Protein AF-A0A1C4AZB3-F1 (afdb_monomer)

Structure (mmCIF, N/CA/C/O backbone):
data_AF-A0A1C4AZB3-F1
#
_entry.id   AF-A0A1C4AZB3-F1
#
loop_
_atom_site.group_PDB
_atom_site.id
_atom_site.type_symbol
_atom_site.label_atom_id
_atom_site.label_alt_id
_atom_site.label_comp_id
_atom_site.label_asym_id
_atom_site.label_entity_id
_atom_site.label_seq_id
_atom_site.pdbx_PDB_ins_code
_atom_site.Cartn_x
_atom_site.Cartn_y
_atom_site.Cartn_z
_atom_site.occupancy
_atom_site.B_iso_or_equiv
_atom_site.auth_seq_id
_atom_site.auth_comp_id
_atom_site.auth_asym_id
_atom_site.auth_atom_id
_atom_site.pdbx_PDB_model_num
ATOM 1 N N . MET A 1 1 ? 12.293 14.419 -19.267 1.00 73.69 1 MET A N 1
ATOM 2 C CA . MET A 1 1 ? 11.149 13.616 -19.765 1.00 73.69 1 MET A CA 1
ATOM 3 C C . MET A 1 1 ? 10.632 12.602 -18.737 1.00 73.69 1 MET A C 1
ATOM 5 O O . MET A 1 1 ? 9.428 12.530 -18.548 1.00 73.69 1 MET A O 1
ATOM 9 N N . LEU A 1 2 ? 11.494 11.855 -18.031 1.00 81.25 2 LEU A N 1
ATOM 10 C CA . LEU A 1 2 ? 11.052 10.802 -17.095 1.00 81.25 2 LEU A CA 1
ATOM 11 C C . LEU A 1 2 ? 10.389 11.329 -15.804 1.00 81.25 2 LEU A C 1
ATOM 13 O O . LEU A 1 2 ? 9.394 10.756 -15.377 1.00 81.25 2 LEU A O 1
ATOM 17 N N . MET A 1 3 ? 10.823 12.475 -15.260 1.00 82.56 3 MET A N 1
ATOM 18 C CA . MET A 1 3 ? 10.105 13.146 -14.155 1.00 82.56 3 MET A CA 1
ATOM 19 C C . MET A 1 3 ? 8.668 13.541 -14.530 1.00 82.56 3 MET A C 1
ATOM 21 O O . MET A 1 3 ? 7.753 13.377 -13.734 1.00 82.56 3 MET A O 1
ATOM 25 N N . VAL A 1 4 ? 8.448 14.004 -15.768 1.00 86.81 4 VAL A N 1
ATOM 26 C CA . VAL A 1 4 ? 7.100 14.336 -16.264 1.00 86.81 4 VAL A CA 1
ATOM 27 C C . VAL A 1 4 ? 6.223 13.085 -16.289 1.00 86.81 4 VAL A C 1
ATOM 29 O O . VAL A 1 4 ? 5.073 13.136 -15.870 1.00 86.81 4 VAL A O 1
ATOM 32 N N . ARG A 1 5 ? 6.774 11.940 -16.712 1.00 86.44 5 ARG A N 1
ATOM 33 C CA . ARG A 1 5 ? 6.052 10.658 -16.708 1.00 86.44 5 ARG A CA 1
ATOM 34 C C . ARG A 1 5 ? 5.748 10.169 -15.298 1.00 86.44 5 ARG A C 1
ATOM 36 O O . ARG A 1 5 ? 4.644 9.696 -15.068 1.00 86.44 5 ARG A O 1
ATOM 43 N N . HIS A 1 6 ? 6.676 10.335 -14.358 1.00 83.31 6 HIS A N 1
ATOM 44 C CA . HIS A 1 6 ? 6.427 10.030 -12.950 1.00 83.31 6 HIS A CA 1
ATOM 45 C C . HIS A 1 6 ? 5.262 10.866 -12.393 1.00 83.31 6 HIS A C 1
ATOM 47 O O . HIS A 1 6 ? 4.330 10.313 -11.817 1.00 83.31 6 HIS A O 1
ATOM 53 N N . ASN A 1 7 ? 5.260 12.178 -12.645 1.00 86.69 7 ASN A N 1
ATOM 54 C CA . ASN A 1 7 ? 4.191 13.068 -12.185 1.00 86.69 7 ASN A CA 1
ATOM 55 C C . ASN A 1 7 ? 2.843 12.757 -12.854 1.00 86.69 7 ASN A C 1
ATOM 57 O O . ASN A 1 7 ? 1.818 12.748 -12.178 1.00 86.69 7 ASN A O 1
ATOM 61 N N . LEU A 1 8 ? 2.835 12.458 -14.159 1.00 87.62 8 LEU A N 1
ATOM 62 C CA . LEU A 1 8 ? 1.627 12.025 -14.871 1.00 87.62 8 LEU A CA 1
ATOM 63 C C . LEU A 1 8 ? 1.087 10.708 -14.315 1.00 87.62 8 LEU A C 1
ATOM 65 O O . LEU A 1 8 ? -0.114 10.586 -14.100 1.00 87.62 8 LEU A O 1
ATOM 69 N N . ALA A 1 9 ? 1.961 9.737 -14.048 1.00 88.69 9 ALA A N 1
ATOM 70 C CA . ALA A 1 9 ? 1.548 8.489 -13.427 1.00 88.69 9 ALA A CA 1
ATOM 71 C C . ALA A 1 9 ? 0.906 8.727 -12.057 1.00 88.69 9 ALA A C 1
ATOM 73 O O . ALA A 1 9 ? -0.125 8.132 -11.758 1.00 88.69 9 ALA A O 1
ATOM 74 N N . TRP A 1 10 ? 1.476 9.628 -11.254 1.00 85.88 10 TRP A N 1
ATOM 75 C CA . TRP A 1 10 ? 0.925 9.973 -9.948 1.00 85.88 10 TRP A CA 1
ATOM 76 C C . TRP A 1 10 ? -0.440 10.669 -10.048 1.00 85.88 10 TRP A C 1
ATOM 78 O O . TRP A 1 10 ? -1.358 10.316 -9.311 1.00 85.88 10 TRP A O 1
ATOM 88 N N . LEU A 1 11 ? -0.606 11.584 -11.010 1.00 91.88 11 LEU A N 1
ATOM 89 C CA . LEU A 1 11 ? -1.889 12.228 -11.310 1.00 91.88 11 LEU A CA 1
ATOM 90 C C . LEU A 1 11 ? -2.960 11.210 -11.727 1.00 91.88 11 LEU A C 1
ATOM 92 O O . LEU A 1 11 ? -4.079 11.251 -11.229 1.00 91.88 11 LEU A O 1
ATOM 96 N N . TYR A 1 12 ? -2.637 10.280 -12.626 1.00 93.12 12 TYR A N 1
ATOM 97 C CA . TYR A 1 12 ? -3.602 9.260 -13.041 1.00 93.12 12 TYR A CA 1
ATOM 98 C C . TYR A 1 12 ? -3.927 8.282 -11.905 1.00 93.12 12 TYR A C 1
ATOM 100 O O . TYR A 1 12 ? -5.085 7.905 -11.732 1.00 93.12 12 TYR A O 1
ATOM 108 N N . ALA A 1 13 ? -2.938 7.921 -11.083 1.00 89.12 13 ALA A N 1
ATOM 109 C CA . ALA A 1 13 ? -3.129 7.055 -9.922 1.00 89.12 13 ALA A CA 1
ATOM 110 C C . ALA A 1 13 ? -4.063 7.674 -8.867 1.00 89.12 13 ALA A C 1
ATOM 112 O O . ALA A 1 13 ? -4.834 6.944 -8.241 1.00 89.12 13 ALA A O 1
ATOM 113 N N . SER A 1 14 ? -4.020 9.000 -8.673 1.00 88.38 14 SER A N 1
ATOM 114 C CA . SER A 1 14 ? -4.919 9.704 -7.746 1.00 88.38 14 SER A CA 1
ATOM 115 C C . SER A 1 14 ? -6.357 9.814 -8.263 1.00 88.38 14 SER A C 1
ATOM 117 O O . SER A 1 14 ? -7.280 9.959 -7.469 1.00 88.38 14 SER A O 1
ATOM 119 N N . GLN A 1 15 ? -6.560 9.678 -9.575 1.00 92.25 15 GLN A N 1
ATOM 120 C CA . GLN A 1 15 ? -7.873 9.652 -10.229 1.00 92.25 15 GLN A CA 1
ATOM 121 C C . GLN A 1 15 ? -8.416 8.227 -10.436 1.00 92.25 15 GLN A C 1
ATOM 123 O O . GLN A 1 15 ? -9.408 8.047 -11.138 1.00 92.25 15 GLN A O 1
ATOM 128 N N . ASN A 1 16 ? -7.767 7.207 -9.860 1.00 90.75 16 ASN A N 1
ATOM 129 C CA . ASN A 1 16 ? -8.084 5.787 -10.068 1.00 90.75 16 ASN A CA 1
ATOM 130 C C . ASN A 1 16 ? -8.004 5.325 -11.538 1.00 90.75 16 ASN A C 1
ATOM 132 O O . ASN A 1 16 ? -8.613 4.331 -11.926 1.00 90.75 16 ASN A O 1
ATOM 136 N N . LEU A 1 17 ? -7.205 6.007 -12.363 1.00 94.69 17 LEU A N 1
ATOM 137 C CA . LEU A 1 17 ? -6.952 5.653 -13.761 1.00 94.69 17 LEU A CA 1
ATOM 138 C C . LEU A 1 17 ? -5.716 4.746 -13.869 1.00 94.69 17 LEU A C 1
ATOM 140 O O . LEU A 1 17 ? -4.708 5.102 -14.488 1.00 94.69 17 LEU A O 1
ATOM 144 N N . SER A 1 18 ? -5.783 3.565 -13.246 1.00 95.75 18 SER A N 1
ATOM 145 C CA . SER A 1 18 ? -4.623 2.682 -13.046 1.00 95.75 18 SER A CA 1
ATOM 146 C C . SER A 1 18 ? -3.928 2.255 -14.341 1.00 95.75 18 SER A C 1
ATOM 148 O O . SER A 1 18 ? -2.701 2.212 -14.383 1.00 95.75 18 SER A O 1
ATOM 150 N N . GLU A 1 19 ? -4.656 2.002 -15.432 1.00 96.25 19 GLU A N 1
ATOM 151 C CA . GLU A 1 19 ? -4.019 1.630 -16.707 1.00 96.25 19 GLU A CA 1
ATOM 152 C C . GLU A 1 19 ? -3.173 2.765 -17.305 1.00 96.25 19 GLU A C 1
ATOM 154 O O . GLU A 1 19 ? -2.063 2.527 -17.792 1.00 96.25 19 GLU A O 1
ATOM 159 N N . LEU A 1 20 ? -3.651 4.013 -17.221 1.00 95.50 20 LEU A N 1
ATOM 160 C CA . LEU A 1 20 ? -2.893 5.188 -17.663 1.00 95.50 20 LEU A CA 1
ATOM 161 C C . LEU A 1 20 ? -1.684 5.432 -16.757 1.00 95.50 20 LEU A C 1
ATOM 163 O O . LEU A 1 20 ? -0.589 5.711 -17.253 1.00 95.50 20 LEU A O 1
ATOM 167 N N . ALA A 1 21 ? -1.851 5.262 -15.443 1.00 96.38 21 ALA A N 1
ATOM 168 C CA . ALA A 1 21 ? -0.750 5.348 -14.494 1.00 96.38 21 ALA A CA 1
ATOM 169 C C . ALA A 1 21 ? 0.354 4.323 -1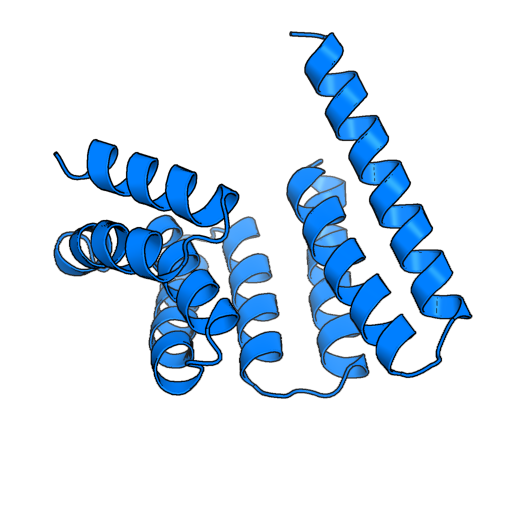4.814 1.00 96.38 21 ALA A C 1
ATOM 171 O O . ALA A 1 21 ? 1.520 4.704 -14.941 1.00 96.38 21 ALA A O 1
ATOM 172 N N . ILE A 1 22 ? -0.015 3.055 -15.047 1.00 97.38 22 ILE A N 1
ATOM 173 C CA . ILE A 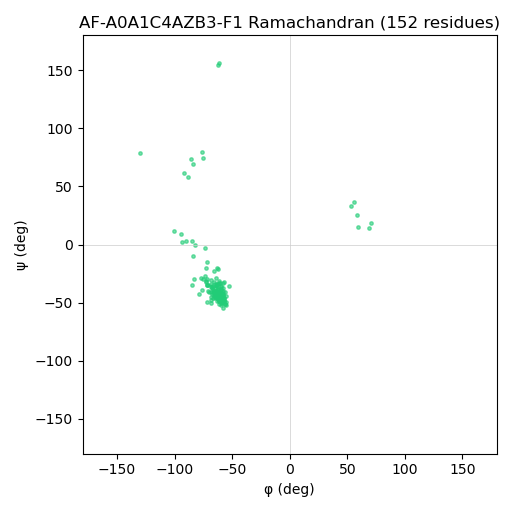1 22 ? 0.905 1.968 -15.426 1.00 97.38 22 ILE A CA 1
ATOM 174 C C . ILE A 1 22 ? 1.640 2.294 -16.729 1.00 97.38 22 ILE A C 1
ATOM 176 O O . ILE A 1 22 ? 2.862 2.135 -16.820 1.00 97.38 22 ILE A O 1
ATOM 180 N N . ARG A 1 23 ? 0.923 2.797 -17.742 1.00 95.56 23 ARG A N 1
ATOM 181 C CA . ARG A 1 23 ? 1.524 3.173 -19.028 1.00 95.56 23 ARG A CA 1
ATOM 182 C C . ARG A 1 23 ? 2.672 4.165 -18.847 1.00 95.56 23 ARG A C 1
ATOM 184 O O . ARG A 1 23 ? 3.723 3.985 -19.453 1.00 95.56 23 ARG A O 1
ATOM 191 N N . HIS A 1 24 ? 2.496 5.180 -18.005 1.00 94.31 24 HIS A N 1
ATOM 192 C CA . HIS A 1 24 ? 3.531 6.185 -17.772 1.00 94.31 24 HIS A CA 1
ATOM 193 C C . HIS A 1 24 ? 4.631 5.713 -16.817 1.00 94.31 24 HIS A C 1
ATOM 195 O O . HIS A 1 24 ? 5.808 5.960 -17.088 1.00 94.31 24 HIS A O 1
ATOM 201 N N . ILE A 1 25 ? 4.280 5.037 -15.720 1.00 96.25 25 ILE A N 1
ATOM 202 C CA . ILE A 1 25 ? 5.263 4.638 -14.706 1.00 96.25 25 ILE A CA 1
ATOM 203 C C . ILE A 1 25 ? 6.157 3.492 -15.182 1.00 96.25 25 ILE A C 1
ATOM 205 O O . ILE A 1 25 ? 7.342 3.494 -14.861 1.00 96.25 25 ILE A O 1
ATOM 209 N N . SER A 1 26 ? 5.640 2.581 -16.014 1.00 94.81 26 SER A N 1
ATOM 210 C CA . SER A 1 26 ? 6.428 1.464 -16.552 1.00 94.81 26 SER A CA 1
ATOM 211 C C . SER A 1 26 ? 7.576 1.941 -17.444 1.00 94.81 26 SER A C 1
ATOM 213 O O . SER A 1 26 ? 8.623 1.306 -17.521 1.00 94.81 26 SER A O 1
ATOM 215 N N . GLU A 1 27 ? 7.439 3.094 -18.106 1.00 94.69 27 GLU A N 1
ATOM 216 C CA . GLU A 1 27 ? 8.563 3.708 -18.813 1.00 94.69 27 GLU A CA 1
ATOM 217 C C . GLU A 1 27 ? 9.636 4.225 -17.847 1.00 94.6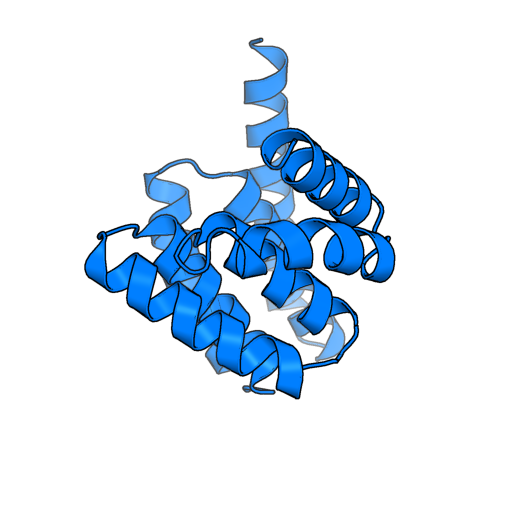9 27 GLU A C 1
ATOM 219 O O . GLU A 1 27 ? 10.824 4.163 -18.159 1.00 94.69 27 GLU A O 1
ATOM 224 N N . VAL A 1 28 ? 9.246 4.716 -16.668 1.00 94.00 28 VAL A N 1
ATOM 225 C CA . VAL A 1 28 ? 10.195 5.151 -15.635 1.00 94.00 28 VAL A CA 1
ATOM 226 C C . VAL A 1 28 ? 10.948 3.951 -15.075 1.00 94.00 28 VAL A C 1
ATOM 228 O O . VAL A 1 28 ? 12.172 3.998 -15.016 1.00 94.00 28 VAL A O 1
ATOM 231 N N . THR A 1 29 ? 10.256 2.868 -14.725 1.00 95.00 29 THR A N 1
ATOM 232 C CA . THR A 1 29 ? 10.878 1.670 -14.139 1.00 95.00 29 THR A CA 1
ATOM 233 C C . THR A 1 29 ? 11.696 0.871 -15.154 1.00 95.00 29 THR A C 1
ATOM 235 O O . THR A 1 29 ? 12.717 0.299 -14.786 1.00 95.00 29 THR A O 1
ATOM 238 N N . LYS A 1 30 ? 11.345 0.898 -16.447 1.00 94.88 30 LYS A N 1
ATOM 239 C CA . LYS A 1 30 ? 12.196 0.343 -17.517 1.00 94.88 30 LYS A CA 1
ATOM 240 C C . LYS A 1 30 ? 13.517 1.099 -17.671 1.00 94.88 30 LYS A C 1
ATOM 242 O O . LYS A 1 30 ? 14.550 0.470 -17.862 1.00 94.88 30 LYS A O 1
ATOM 247 N N . ASN A 1 31 ? 13.489 2.432 -17.599 1.00 95.00 31 ASN A N 1
ATOM 248 C CA . ASN A 1 31 ? 14.690 3.262 -17.769 1.00 95.00 31 ASN A CA 1
ATOM 249 C C . ASN A 1 31 ? 15.515 3.402 -16.479 1.00 95.00 31 ASN A C 1
ATOM 251 O O . ASN A 1 31 ? 16.733 3.537 -16.544 1.00 95.00 31 ASN A O 1
ATOM 255 N N . TYR A 1 32 ? 14.868 3.346 -15.312 1.00 93.31 32 TYR A N 1
ATOM 256 C CA . TYR A 1 32 ? 15.502 3.393 -13.994 1.00 93.31 32 TYR A CA 1
ATOM 257 C C . TYR A 1 32 ? 14.985 2.251 -13.112 1.00 93.31 32 TYR A C 1
ATOM 259 O O . TYR A 1 32 ? 14.146 2.471 -12.232 1.00 93.31 32 TYR A O 1
ATOM 267 N N . PRO A 1 33 ? 15.502 1.027 -13.312 1.00 93.56 33 PRO A N 1
ATOM 268 C CA . PRO A 1 33 ? 14.992 -0.161 -12.635 1.00 93.56 33 PRO A CA 1
ATOM 269 C C . PRO A 1 33 ? 15.147 -0.132 -11.114 1.00 93.56 33 PRO A C 1
ATOM 271 O O . PRO A 1 33 ? 14.433 -0.865 -10.440 1.00 93.56 33 PRO A O 1
ATOM 274 N N . GLU A 1 34 ? 16.041 0.701 -10.581 1.00 93.94 34 GLU A N 1
ATOM 275 C CA . GLU A 1 34 ? 16.303 0.834 -9.142 1.00 93.94 34 GLU A CA 1
ATOM 276 C C . GLU A 1 34 ? 15.479 1.954 -8.477 1.00 93.94 34 GLU A C 1
ATOM 278 O O . GLU A 1 34 ? 15.608 2.223 -7.283 1.00 93.94 34 GLU A O 1
ATOM 283 N N . HIS A 1 35 ? 14.603 2.631 -9.230 1.00 95.12 35 HIS A N 1
ATOM 284 C CA . HIS A 1 35 ? 13.789 3.731 -8.718 1.00 95.12 35 HIS A CA 1
ATOM 285 C C . HIS A 1 35 ? 12.621 3.207 -7.863 1.00 95.12 35 HIS A C 1
ATOM 287 O O . HIS A 1 35 ? 11.470 3.167 -8.304 1.00 95.12 35 HIS A O 1
ATOM 293 N N . PHE A 1 36 ? 12.890 2.857 -6.603 1.00 96.06 36 PHE A N 1
ATOM 294 C CA . PHE A 1 36 ? 11.933 2.200 -5.699 1.00 96.06 36 PHE A CA 1
ATOM 295 C C . PHE A 1 36 ? 10.581 2.916 -5.555 1.00 96.06 36 PHE A C 1
ATOM 297 O O . PHE A 1 36 ? 9.546 2.257 -5.517 1.00 96.06 36 PHE A O 1
ATOM 304 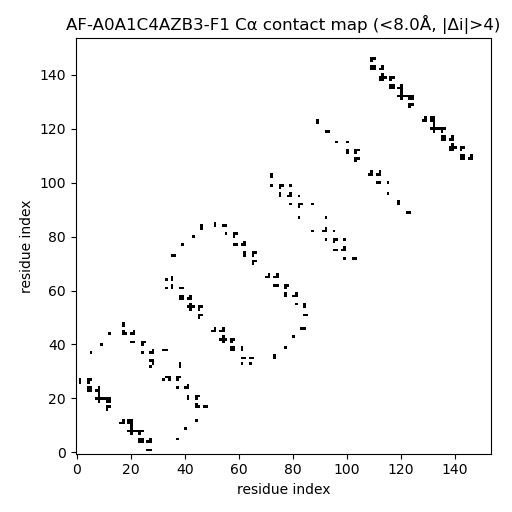N N . LYS A 1 37 ? 10.540 4.256 -5.569 1.00 95.06 37 LYS A N 1
ATOM 305 C CA . LYS A 1 37 ? 9.261 4.997 -5.531 1.00 95.06 37 LYS A CA 1
ATOM 306 C C . LYS A 1 37 ? 8.397 4.752 -6.774 1.00 95.06 37 LYS A C 1
ATOM 308 O O . LYS A 1 37 ? 7.177 4.701 -6.674 1.00 95.06 37 LYS A O 1
ATOM 313 N N . ALA A 1 38 ? 9.020 4.590 -7.943 1.00 95.69 38 ALA A N 1
ATOM 314 C CA . ALA A 1 38 ? 8.319 4.305 -9.190 1.00 95.69 38 ALA A CA 1
ATOM 315 C C . ALA A 1 38 ? 7.870 2.841 -9.234 1.00 95.69 38 ALA A C 1
ATOM 317 O O . ALA A 1 38 ? 6.734 2.575 -9.612 1.00 95.69 38 ALA A O 1
ATOM 318 N N . LEU A 1 39 ? 8.715 1.920 -8.749 1.00 98.12 39 LEU A N 1
ATOM 319 C CA . LEU A 1 39 ? 8.340 0.516 -8.553 1.00 98.12 39 LEU A CA 1
ATOM 320 C C . LEU A 1 39 ? 7.135 0.383 -7.612 1.00 98.12 39 LEU A C 1
ATOM 322 O O . LEU A 1 39 ? 6.222 -0.384 -7.896 1.00 98.12 39 LEU A O 1
ATOM 326 N N . PHE A 1 40 ? 7.097 1.155 -6.521 1.00 97.50 40 PHE A N 1
ATOM 327 C CA . PHE A 1 40 ? 5.975 1.134 -5.584 1.00 97.50 40 PHE A CA 1
ATOM 328 C C . PHE A 1 40 ? 4.666 1.562 -6.254 1.00 97.50 40 PHE A C 1
ATOM 330 O O . PHE A 1 40 ? 3.657 0.873 -6.126 1.00 97.50 40 PHE A O 1
ATOM 337 N N . VAL A 1 41 ? 4.692 2.670 -7.005 1.00 96.38 41 VAL A N 1
ATOM 338 C CA . VAL A 1 41 ? 3.526 3.137 -7.770 1.00 96.38 41 VAL A CA 1
ATOM 339 C C . VAL A 1 41 ? 3.091 2.074 -8.778 1.00 96.38 41 VAL A C 1
ATOM 341 O O . VAL A 1 41 ? 1.924 1.708 -8.796 1.00 96.38 41 VAL A O 1
ATOM 344 N N . GLU A 1 42 ? 4.013 1.521 -9.566 1.00 97.81 42 GLU A N 1
ATOM 345 C CA . GLU A 1 42 ? 3.688 0.492 -10.559 1.00 97.81 42 GLU A CA 1
ATOM 346 C C . GLU A 1 42 ? 3.041 -0.751 -9.929 1.00 97.81 42 GLU A C 1
ATOM 348 O O . GLU A 1 42 ? 1.973 -1.187 -10.363 1.00 97.81 42 GLU A O 1
ATOM 353 N N . ALA A 1 43 ? 3.642 -1.288 -8.865 1.00 98.00 43 ALA A N 1
ATOM 354 C CA . ALA A 1 43 ? 3.114 -2.443 -8.150 1.00 98.00 43 ALA A CA 1
ATOM 355 C C . ALA A 1 43 ? 1.725 -2.176 -7.551 1.00 98.00 43 ALA A C 1
ATOM 357 O O . ALA A 1 43 ? 0.840 -3.028 -7.642 1.00 98.00 43 ALA A O 1
ATOM 358 N N . ARG A 1 44 ? 1.5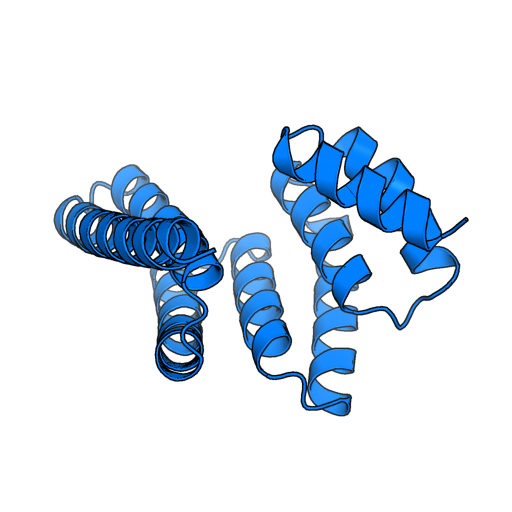17 -0.990 -6.962 1.00 96.81 44 ARG A N 1
ATOM 359 C CA . ARG A 1 44 ? 0.237 -0.586 -6.363 1.00 96.81 44 ARG A CA 1
ATOM 360 C C . ARG A 1 44 ? -0.868 -0.483 -7.409 1.00 96.81 44 ARG A C 1
ATOM 362 O O . ARG A 1 44 ? -1.990 -0.909 -7.153 1.00 96.81 44 ARG A O 1
ATOM 369 N N . GLU A 1 45 ? -0.568 0.046 -8.590 1.00 97.81 45 GLU A N 1
ATOM 370 C CA . GLU A 1 45 ? -1.561 0.138 -9.661 1.00 97.81 45 GLU A CA 1
ATOM 371 C C . GLU A 1 45 ? -1.885 -1.240 -10.265 1.00 97.81 45 GLU A C 1
ATOM 373 O O . GLU A 1 45 ? -3.049 -1.515 -10.557 1.00 97.81 45 GLU A O 1
ATOM 378 N N . TYR A 1 46 ? -0.916 -2.161 -10.367 1.00 98.00 46 TYR A N 1
ATOM 379 C CA . TYR A 1 46 ? -1.218 -3.556 -10.719 1.00 98.00 46 TYR A CA 1
ATOM 380 C C . TYR A 1 46 ? -2.082 -4.259 -9.663 1.00 98.00 46 TYR A C 1
ATOM 382 O O . TYR A 1 46 ? -3.003 -4.991 -10.031 1.00 98.00 46 TYR A O 1
ATOM 390 N N . TYR A 1 47 ? -1.825 -4.016 -8.373 1.00 96.19 47 TYR A N 1
ATOM 391 C CA . TYR A 1 47 ? -2.652 -4.514 -7.268 1.00 96.19 47 TYR A CA 1
ATOM 392 C C . TYR A 1 47 ? -4.108 -4.047 -7.387 1.00 96.19 47 TYR A C 1
ATOM 394 O O . TYR A 1 47 ? -5.015 -4.876 -7.331 1.00 96.19 47 TYR A O 1
ATOM 402 N N . LYS A 1 48 ? -4.338 -2.748 -7.627 1.00 94.94 48 LYS A N 1
ATOM 403 C CA . LYS A 1 48 ? -5.687 -2.181 -7.820 1.00 94.94 48 LYS A CA 1
ATOM 404 C C . LYS A 1 48 ? -6.455 -2.842 -8.969 1.00 94.94 48 LYS A C 1
ATOM 406 O O . LYS A 1 48 ? -7.669 -2.977 -8.891 1.00 94.94 48 LYS A O 1
ATOM 411 N N . LEU A 1 49 ? -5.753 -3.282 -10.016 1.00 96.56 49 LEU A N 1
ATOM 412 C CA . LEU A 1 49 ? -6.335 -4.007 -11.152 1.00 96.56 49 LEU A CA 1
ATOM 413 C C . LEU A 1 49 ? -6.478 -5.524 -10.918 1.00 96.56 49 LEU A C 1
ATOM 415 O O . LEU A 1 49 ? -6.837 -6.247 -11.846 1.00 96.56 49 LEU A O 1
ATOM 419 N N . GLY A 1 50 ? -6.139 -6.037 -9.731 1.00 95.44 50 GLY A N 1
ATOM 420 C CA . GLY A 1 50 ? -6.150 -7.473 -9.429 1.00 95.44 50 GLY A CA 1
ATOM 421 C C . GLY A 1 50 ? -5.073 -8.283 -10.166 1.00 95.44 50 GLY A C 1
ATOM 422 O O . GLY A 1 50 ? -5.129 -9.512 -10.201 1.00 95.44 50 GLY A O 1
ATOM 423 N N . ARG A 1 51 ? -4.072 -7.622 -10.766 1.00 96.94 51 ARG A N 1
ATOM 424 C CA . ARG A 1 51 ? -2.990 -8.250 -11.549 1.00 96.94 51 ARG A CA 1
ATOM 425 C C . ARG A 1 51 ? -1.812 -8.637 -10.644 1.00 96.94 51 ARG A C 1
ATOM 427 O O . ARG A 1 51 ? -0.682 -8.185 -10.834 1.00 96.94 51 ARG A O 1
ATOM 434 N N . TYR A 1 52 ? -2.074 -9.466 -9.632 1.00 95.94 52 TYR A N 1
ATOM 435 C CA . TYR A 1 52 ? -1.109 -9.796 -8.566 1.00 95.94 52 TYR A CA 1
ATOM 436 C C . TYR A 1 52 ? 0.173 -10.471 -9.073 1.00 95.94 52 TYR A C 1
ATOM 438 O O . TYR A 1 52 ? 1.257 -10.240 -8.543 1.00 95.94 52 TYR A O 1
ATOM 446 N N . ASN A 1 53 ? 0.068 -11.269 -10.137 1.00 95.75 53 ASN A N 1
ATOM 447 C CA . ASN A 1 53 ? 1.204 -11.908 -10.804 1.00 95.75 53 ASN A CA 1
ATOM 448 C C . ASN A 1 53 ? 2.207 -10.896 -11.385 1.00 95.75 53 ASN A C 1
ATOM 450 O O . ASN A 1 53 ? 3.399 -11.187 -11.426 1.00 95.75 53 ASN A O 1
ATOM 454 N N . LEU A 1 54 ? 1.738 -9.718 -11.810 1.00 96.94 54 LEU A N 1
ATOM 455 C CA . LEU A 1 54 ? 2.592 -8.623 -12.275 1.00 96.94 54 LEU A CA 1
ATOM 456 C C . LEU A 1 54 ? 3.100 -7.767 -11.110 1.00 96.94 54 LEU A C 1
ATOM 458 O O . LEU A 1 54 ? 4.240 -7.311 -11.138 1.00 96.94 54 LEU A O 1
ATOM 462 N N . ALA A 1 55 ? 2.283 -7.579 -10.070 1.00 97.69 55 ALA A N 1
ATOM 463 C CA . ALA A 1 55 ? 2.651 -6.779 -8.906 1.00 97.69 55 ALA A CA 1
ATOM 464 C C . ALA A 1 55 ? 3.756 -7.438 -8.059 1.00 97.69 55 ALA A C 1
ATOM 466 O O . ALA A 1 55 ? 4.718 -6.771 -7.684 1.00 97.69 55 ALA A O 1
ATOM 467 N N . ASN A 1 56 ? 3.657 -8.741 -7.777 1.00 96.69 56 ASN A N 1
ATOM 468 C CA . ASN A 1 56 ? 4.541 -9.431 -6.828 1.00 96.69 56 ASN A CA 1
ATOM 469 C C . ASN A 1 56 ? 6.039 -9.335 -7.159 1.00 96.69 56 ASN A C 1
ATOM 471 O O . ASN A 1 56 ? 6.801 -8.948 -6.273 1.00 96.69 56 ASN A O 1
ATOM 475 N N . PRO A 1 57 ? 6.496 -9.590 -8.401 1.00 97.50 57 PRO A N 1
ATOM 476 C CA . PRO A 1 57 ? 7.912 -9.434 -8.738 1.00 97.50 57 PRO A CA 1
ATOM 477 C C . PRO A 1 57 ? 8.428 -8.004 -8.519 1.00 97.50 57 PRO A C 1
ATOM 479 O O . PRO A 1 57 ? 9.566 -7.810 -8.093 1.00 97.50 57 PRO A O 1
ATOM 482 N N . ILE A 1 58 ? 7.586 -6.997 -8.779 1.00 98.19 58 ILE A N 1
ATOM 483 C CA . ILE A 1 58 ? 7.922 -5.578 -8.599 1.00 98.19 58 ILE A CA 1
ATOM 484 C C . ILE A 1 58 ? 8.007 -5.236 -7.105 1.00 98.19 58 ILE A C 1
ATOM 486 O O . ILE A 1 58 ? 8.922 -4.520 -6.696 1.00 98.19 58 ILE A O 1
ATOM 490 N N . VAL A 1 59 ? 7.096 -5.779 -6.289 1.00 98.19 59 VAL A N 1
ATOM 491 C CA . VAL A 1 59 ? 7.107 -5.628 -4.826 1.00 98.19 59 VAL A CA 1
ATOM 492 C C . VAL A 1 59 ? 8.377 -6.211 -4.216 1.00 98.19 59 VAL A C 1
ATOM 494 O O . VAL A 1 59 ? 9.055 -5.506 -3.474 1.00 98.19 59 VAL A O 1
ATOM 497 N N . GLU A 1 60 ? 8.732 -7.455 -4.551 1.00 97.75 60 GLU A N 1
ATOM 498 C CA . GLU A 1 60 ? 9.953 -8.091 -4.031 1.00 97.75 60 GLU A CA 1
ATOM 499 C C . GLU A 1 60 ? 11.200 -7.297 -4.427 1.00 97.75 60 GLU A C 1
ATOM 501 O O . GLU A 1 60 ? 12.074 -7.032 -3.598 1.00 97.75 60 GLU A O 1
ATOM 506 N N . LYS A 1 61 ? 11.264 -6.849 -5.688 1.00 98.12 61 LYS A N 1
ATOM 507 C CA . LYS A 1 61 ? 12.369 -6.019 -6.166 1.00 98.12 61 LYS A CA 1
ATOM 508 C C . LYS A 1 61 ? 12.473 -4.711 -5.377 1.00 98.12 61 LYS A C 1
ATOM 510 O O . LYS A 1 61 ? 13.548 -4.375 -4.883 1.00 98.12 61 LYS A O 1
ATOM 515 N N . GLY A 1 62 ? 11.366 -3.979 -5.263 1.00 98.25 62 GLY A N 1
ATOM 516 C CA . GLY A 1 62 ? 11.315 -2.703 -4.556 1.00 98.25 62 GLY A CA 1
ATOM 517 C C . GLY A 1 62 ? 11.679 -2.836 -3.079 1.00 98.25 62 GLY A C 1
ATOM 518 O O . GLY A 1 62 ? 12.459 -2.033 -2.570 1.00 98.25 62 GLY A O 1
ATOM 519 N N . LEU A 1 63 ? 11.199 -3.893 -2.418 1.00 98.25 63 LEU A N 1
ATOM 520 C CA . LEU A 1 63 ? 11.534 -4.191 -1.029 1.00 98.25 63 LEU A CA 1
ATOM 521 C C . LEU A 1 63 ? 13.038 -4.422 -0.846 1.00 98.25 63 LEU A C 1
ATOM 523 O O . LEU A 1 63 ? 13.636 -3.803 0.032 1.00 98.25 63 LEU A O 1
ATOM 527 N N . ASN A 1 64 ? 13.660 -5.246 -1.694 1.00 98.31 64 ASN A N 1
ATOM 528 C CA . ASN A 1 64 ? 15.100 -5.515 -1.623 1.00 98.31 64 ASN A CA 1
ATOM 529 C C . ASN A 1 64 ? 15.934 -4.237 -1.788 1.00 98.31 64 ASN A C 1
ATOM 531 O O . ASN A 1 64 ? 16.882 -4.012 -1.035 1.00 98.31 64 ASN A O 1
ATOM 535 N N . ILE A 1 65 ? 15.551 -3.361 -2.721 1.00 98.31 65 ILE A N 1
ATOM 536 C CA . ILE A 1 65 ? 16.204 -2.058 -2.905 1.00 98.31 65 ILE A CA 1
ATOM 537 C C . ILE A 1 65 ? 16.072 -1.207 -1.638 1.00 98.31 65 ILE A C 1
ATOM 539 O O . ILE A 1 65 ? 17.065 -0.676 -1.146 1.00 98.31 65 ILE A O 1
ATOM 543 N N . CYS A 1 66 ? 14.868 -1.095 -1.073 1.00 98.12 66 CYS A N 1
ATOM 544 C CA . CYS A 1 66 ? 14.641 -0.295 0.131 1.00 98.12 66 CYS A CA 1
ATOM 545 C C . CYS A 1 66 ? 15.361 -0.852 1.364 1.00 98.12 66 CYS A C 1
ATOM 547 O O . CYS A 1 66 ? 15.783 -0.069 2.215 1.00 98.12 66 CYS A O 1
ATOM 549 N N . VAL A 1 67 ? 15.522 -2.174 1.474 1.00 97.81 67 VAL A N 1
ATOM 550 C CA . VAL A 1 67 ? 16.344 -2.806 2.518 1.00 97.81 67 VAL A CA 1
ATOM 551 C C . VAL A 1 67 ? 17.804 -2.394 2.358 1.00 97.81 67 VAL A C 1
ATOM 553 O O . VAL A 1 67 ? 18.396 -1.902 3.317 1.00 97.81 67 VAL A O 1
ATOM 556 N N . ASN A 1 68 ? 18.350 -2.495 1.145 1.00 97.44 68 ASN A N 1
ATOM 557 C CA . ASN A 1 68 ? 19.740 -2.134 0.862 1.00 97.44 68 ASN A CA 1
ATOM 558 C C . ASN A 1 68 ? 20.029 -0.640 1.076 1.00 97.44 68 ASN A C 1
ATOM 560 O O . ASN A 1 68 ? 21.111 -0.284 1.533 1.00 97.44 68 ASN A O 1
ATOM 564 N N . LEU A 1 69 ? 19.067 0.234 0.766 1.00 97.00 69 LEU A N 1
ATOM 565 C CA . LEU A 1 69 ? 19.193 1.685 0.950 1.00 97.00 69 LEU A CA 1
ATOM 566 C C . LEU A 1 69 ? 18.849 2.160 2.372 1.00 97.00 69 LEU A C 1
ATOM 568 O O . LEU A 1 69 ? 19.071 3.323 2.693 1.00 97.00 69 LEU A O 1
ATOM 572 N N . GLY A 1 70 ? 18.285 1.299 3.225 1.00 96.38 70 GLY A N 1
ATOM 573 C CA . GLY A 1 70 ? 17.804 1.699 4.553 1.00 96.38 70 GLY A CA 1
ATOM 574 C C . GLY A 1 70 ? 16.538 2.574 4.539 1.00 96.38 70 GLY A C 1
ATOM 575 O O . GLY A 1 70 ? 16.226 3.216 5.542 1.00 96.38 70 GLY A O 1
ATOM 576 N N . GLU A 1 71 ? 15.783 2.585 3.435 1.00 97.12 71 GLU A N 1
ATOM 577 C CA . GLU A 1 71 ? 14.564 3.384 3.224 1.00 97.12 71 GLU A CA 1
ATOM 578 C C . GLU A 1 71 ? 13.359 2.795 3.980 1.00 97.12 71 GLU A C 1
ATOM 580 O O . GLU A 1 71 ? 12.469 2.165 3.401 1.00 97.12 71 GLU A O 1
ATOM 585 N N . LYS A 1 72 ? 13.338 2.975 5.307 1.00 97.38 72 LYS A N 1
ATOM 586 C CA . LYS A 1 72 ? 12.373 2.337 6.223 1.00 97.38 72 LYS A CA 1
ATOM 587 C C . LYS A 1 72 ? 10.906 2.599 5.880 1.00 97.38 72 LYS A C 1
ATOM 589 O O . LYS A 1 72 ? 10.104 1.671 5.951 1.00 97.38 72 LYS A O 1
ATOM 594 N N . GLU A 1 73 ? 10.553 3.822 5.480 1.00 96.94 73 GLU A N 1
ATOM 595 C CA . GLU A 1 73 ? 9.176 4.144 5.087 1.00 96.94 73 GLU A CA 1
ATOM 596 C C . GLU A 1 73 ? 8.700 3.205 3.973 1.00 96.94 73 GLU A C 1
ATOM 598 O O . GLU A 1 73 ? 7.665 2.549 4.098 1.00 96.94 73 GLU A O 1
ATOM 603 N N . PHE A 1 74 ? 9.483 3.087 2.899 1.00 97.56 74 PHE A N 1
ATOM 604 C CA . PHE A 1 74 ? 9.114 2.249 1.765 1.00 97.56 74 PHE A CA 1
ATOM 605 C C . PHE A 1 74 ? 9.257 0.757 2.059 1.00 97.56 74 PHE A C 1
ATOM 607 O O . PHE A 1 74 ? 8.486 -0.018 1.501 1.00 97.56 74 PHE A O 1
ATOM 614 N N . GLN A 1 75 ? 10.138 0.340 2.975 1.00 98.38 75 GLN A N 1
ATOM 615 C CA . GLN A 1 75 ? 10.140 -1.045 3.461 1.00 98.38 75 GLN A CA 1
ATOM 616 C C . GLN A 1 75 ? 8.773 -1.423 4.052 1.00 98.38 75 GLN A C 1
ATOM 618 O O . GLN A 1 75 ? 8.212 -2.445 3.662 1.00 98.38 75 GLN A O 1
ATOM 623 N N . HIS A 1 76 ? 8.195 -0.588 4.928 1.00 98.44 76 HIS A N 1
ATOM 624 C CA . HIS A 1 76 ? 6.852 -0.834 5.467 1.00 98.44 76 HIS A CA 1
ATOM 625 C C . HIS A 1 76 ? 5.784 -0.813 4.370 1.00 98.44 76 HIS A C 1
ATOM 627 O O . HIS A 1 76 ? 4.971 -1.733 4.294 1.00 98.44 76 HIS A O 1
ATOM 633 N N . ARG A 1 77 ? 5.817 0.179 3.469 1.00 98.38 77 ARG A N 1
ATOM 634 C CA . ARG A 1 77 ? 4.853 0.264 2.360 1.00 98.38 77 ARG A CA 1
ATOM 635 C C . ARG A 1 77 ? 4.883 -0.984 1.461 1.00 98.38 77 ARG A C 1
ATOM 637 O O . ARG A 1 77 ? 3.826 -1.503 1.104 1.00 98.38 77 ARG A O 1
ATOM 644 N N . PHE A 1 78 ? 6.070 -1.489 1.113 1.00 98.44 78 PHE A N 1
ATOM 645 C CA . PHE A 1 78 ? 6.220 -2.699 0.299 1.00 98.44 78 PHE A CA 1
ATOM 646 C C . PHE A 1 78 ? 5.813 -3.972 1.044 1.00 98.44 78 PHE A C 1
ATOM 648 O O . PHE A 1 78 ? 5.143 -4.808 0.445 1.00 98.44 78 PHE A O 1
ATOM 655 N N . LYS A 1 79 ? 6.156 -4.117 2.333 1.00 98.12 79 LYS A N 1
ATOM 656 C CA . LYS A 1 79 ? 5.689 -5.246 3.160 1.00 98.12 79 LYS A CA 1
ATOM 657 C C . LYS A 1 79 ? 4.160 -5.314 3.196 1.00 98.12 79 LYS A C 1
ATOM 659 O O . LYS A 1 79 ? 3.593 -6.374 2.969 1.00 98.12 79 LYS A O 1
ATOM 664 N N . ILE A 1 80 ? 3.491 -4.178 3.405 1.00 98.19 80 ILE A N 1
ATOM 665 C CA . ILE A 1 80 ? 2.023 -4.116 3.392 1.00 98.19 80 ILE A CA 1
ATOM 666 C C . ILE A 1 80 ? 1.483 -4.533 2.016 1.00 98.19 80 ILE A C 1
ATOM 668 O O . ILE A 1 80 ? 0.604 -5.386 1.927 1.00 98.19 80 ILE A O 1
ATOM 672 N N . LEU A 1 81 ? 2.030 -3.976 0.930 1.00 97.75 81 LEU A N 1
ATOM 673 C CA . LEU A 1 81 ? 1.587 -4.301 -0.429 1.00 97.75 81 LEU A CA 1
ATOM 674 C C . LEU A 1 81 ? 1.805 -5.783 -0.786 1.00 97.75 81 LEU A C 1
ATOM 676 O O . LEU A 1 81 ? 0.987 -6.368 -1.493 1.00 97.75 81 LEU A O 1
ATOM 680 N N . LYS A 1 82 ? 2.872 -6.400 -0.268 1.00 97.62 82 LYS A N 1
ATOM 681 C CA . LYS A 1 82 ? 3.149 -7.834 -0.412 1.00 97.62 82 LYS A CA 1
ATOM 682 C C . LYS A 1 82 ? 2.023 -8.685 0.172 1.00 97.62 82 LYS A C 1
ATOM 684 O O . LYS A 1 82 ? 1.489 -9.538 -0.533 1.00 97.62 82 LYS A O 1
ATOM 689 N N . GLU A 1 83 ? 1.612 -8.412 1.409 1.00 96.88 83 GLU A N 1
ATOM 690 C CA . GLU A 1 83 ? 0.528 -9.160 2.060 1.00 96.88 83 GLU A CA 1
ATOM 691 C C . GLU A 1 83 ? -0.832 -8.920 1.395 1.00 96.88 83 GLU A C 1
ATOM 693 O O . GLU A 1 83 ? -1.630 -9.847 1.240 1.00 96.88 83 GLU A O 1
ATOM 698 N N . LEU A 1 84 ? -1.080 -7.693 0.924 1.00 95.12 84 LEU A N 1
ATOM 699 C CA . LEU A 1 84 ? -2.290 -7.371 0.165 1.00 95.12 84 LEU A CA 1
ATOM 700 C C . LEU A 1 84 ? -2.375 -8.159 -1.153 1.00 95.12 84 LEU A C 1
ATOM 702 O O . LEU A 1 84 ? -3.455 -8.629 -1.514 1.00 95.12 84 LEU A O 1
ATOM 706 N N . ASN A 1 85 ? -1.253 -8.354 -1.851 1.00 93.50 85 ASN A N 1
ATOM 707 C CA . ASN A 1 85 ? -1.205 -9.169 -3.067 1.00 93.50 85 ASN A CA 1
ATOM 708 C C . ASN A 1 85 ? -1.265 -10.680 -2.791 1.00 93.50 85 ASN A C 1
ATOM 710 O O . ASN A 1 85 ? -1.727 -11.444 -3.641 1.00 93.50 85 ASN A O 1
ATOM 714 N N . GLY A 1 86 ? -0.759 -11.122 -1.635 1.00 87.00 86 GLY A N 1
ATOM 715 C CA . GLY A 1 86 ? -0.604 -12.533 -1.268 1.00 87.00 86 GLY A CA 1
ATOM 716 C C . GLY A 1 86 ? -1.902 -13.262 -0.914 1.00 87.00 86 GLY A C 1
ATOM 717 O O . GLY A 1 86 ? -1.862 -14.463 -0.658 1.00 87.00 86 GLY A O 1
ATOM 718 N N . LYS A 1 87 ? -3.051 -12.567 -0.909 1.00 79.69 87 LYS A N 1
ATOM 719 C CA . LYS A 1 87 ? -4.328 -13.068 -0.362 1.00 79.69 87 LYS A CA 1
ATOM 720 C C . LYS A 1 87 ? -4.188 -13.559 1.087 1.00 79.69 87 LYS A C 1
ATOM 722 O O . LYS A 1 87 ? -4.861 -14.508 1.492 1.00 79.69 87 LYS A O 1
ATOM 727 N N . SER A 1 88 ? -3.312 -12.914 1.856 1.00 90.62 88 SER A N 1
ATOM 728 C CA . SER A 1 88 ? -3.108 -13.203 3.272 1.00 90.62 88 SER A CA 1
ATOM 729 C C . SER A 1 88 ? -4.396 -12.964 4.065 1.00 90.62 88 SER A C 1
ATOM 731 O O . SER A 1 88 ? -5.278 -12.203 3.651 1.00 90.62 88 SER A O 1
ATOM 733 N N . SER A 1 89 ? -4.523 -13.626 5.216 1.00 93.62 89 SER A N 1
ATOM 734 C CA . SER A 1 89 ? -5.668 -13.412 6.101 1.00 93.62 89 SER A CA 1
ATOM 735 C C . SER A 1 89 ? -5.701 -11.965 6.605 1.00 93.62 89 SER A C 1
ATOM 737 O O . SER A 1 89 ? -4.668 -11.299 6.705 1.00 93.62 89 SER A O 1
ATOM 739 N N . VAL A 1 90 ? -6.891 -11.478 6.968 1.00 93.62 90 VAL A N 1
ATOM 740 C CA . VAL A 1 90 ? -7.051 -10.112 7.495 1.00 93.62 90 VAL A CA 1
ATOM 741 C C . VAL A 1 90 ? -6.193 -9.886 8.743 1.00 93.62 90 VAL A C 1
ATOM 743 O O . VAL A 1 90 ? -5.653 -8.799 8.901 1.00 93.62 90 VAL A O 1
ATOM 746 N N . SER A 1 91 ? -5.987 -10.916 9.574 1.00 94.75 91 SER A N 1
ATOM 747 C CA . SER A 1 91 ? -5.097 -10.842 10.743 1.00 94.75 91 SER A CA 1
ATOM 748 C C . SER A 1 91 ? -3.646 -10.552 10.356 1.00 94.75 91 SER A C 1
ATOM 750 O O . SER A 1 91 ? -3.034 -9.669 10.938 1.00 94.75 91 SER A O 1
ATOM 752 N N . ILE A 1 92 ? -3.104 -11.243 9.346 1.00 97.06 92 ILE A N 1
ATOM 753 C CA . ILE A 1 92 ? -1.721 -11.015 8.888 1.00 97.06 92 ILE A CA 1
ATOM 754 C C . ILE A 1 92 ? -1.579 -9.598 8.319 1.00 97.06 92 ILE A C 1
ATOM 756 O O . ILE A 1 92 ? -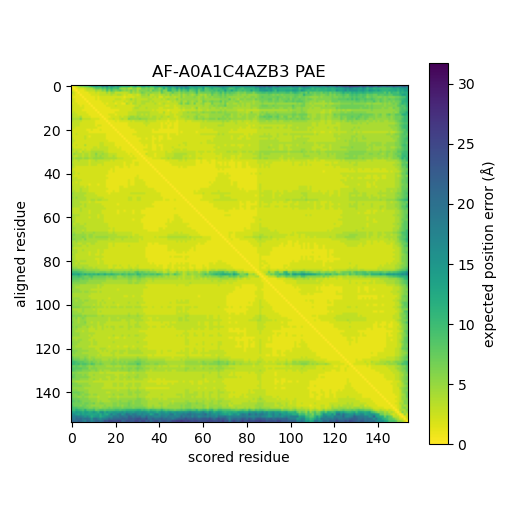0.599 -8.903 8.582 1.00 97.06 92 ILE A O 1
ATOM 760 N N . ILE A 1 93 ? -2.578 -9.152 7.554 1.00 97.12 93 ILE A N 1
ATOM 761 C CA . ILE A 1 93 ? -2.609 -7.797 6.994 1.00 97.12 93 ILE A CA 1
ATOM 762 C C . ILE A 1 93 ? -2.672 -6.748 8.116 1.00 97.12 93 ILE A C 1
ATOM 764 O O . ILE A 1 93 ? -1.969 -5.741 8.044 1.00 97.12 93 ILE A O 1
ATOM 768 N N . GLU A 1 94 ? -3.484 -6.984 9.151 1.00 98.12 94 GLU A N 1
ATOM 769 C CA . GLU A 1 94 ? -3.573 -6.136 10.344 1.00 98.12 94 GLU A CA 1
ATOM 770 C C . GLU A 1 94 ? -2.221 -6.023 11.049 1.00 98.12 94 GLU A C 1
ATOM 772 O O . GLU A 1 94 ? -1.760 -4.905 11.270 1.00 98.12 94 GLU A O 1
ATOM 777 N N . ASP A 1 95 ? -1.550 -7.142 11.317 1.00 98.25 95 ASP A N 1
ATOM 778 C CA . ASP A 1 95 ? -0.259 -7.158 12.010 1.00 98.25 95 ASP A CA 1
ATOM 779 C C . ASP A 1 95 ? 0.811 -6.353 11.253 1.00 98.25 95 ASP A C 1
ATOM 781 O O . ASP A 1 95 ? 1.485 -5.492 11.829 1.00 98.25 95 ASP A O 1
ATOM 785 N N . VAL A 1 96 ? 0.928 -6.568 9.938 1.00 98.12 96 VAL A N 1
ATOM 786 C CA . VAL A 1 96 ? 1.915 -5.863 9.101 1.00 98.12 96 VAL A CA 1
ATOM 787 C C . VAL A 1 96 ? 1.587 -4.374 8.969 1.00 98.12 96 VAL A C 1
ATOM 789 O O . VAL A 1 96 ? 2.496 -3.535 8.970 1.00 98.12 96 VAL A O 1
ATOM 792 N N . ILE A 1 97 ? 0.303 -4.011 8.892 1.00 98.44 97 ILE A N 1
ATOM 793 C CA . ILE A 1 97 ? -0.101 -2.603 8.889 1.00 98.44 97 ILE A CA 1
ATOM 794 C C . ILE A 1 97 ? 0.188 -1.956 10.245 1.00 98.44 97 ILE A C 1
ATOM 796 O O . ILE A 1 97 ? 0.724 -0.851 10.258 1.00 98.44 97 ILE A O 1
ATOM 800 N N . LEU A 1 98 ? -0.092 -2.610 11.375 1.00 98.38 98 LEU A N 1
ATOM 801 C CA . LEU A 1 98 ? 0.185 -2.067 12.712 1.00 98.38 98 LEU A CA 1
ATOM 802 C C . LEU A 1 98 ? 1.690 -1.839 12.952 1.00 98.38 98 LEU A C 1
ATOM 804 O O . LEU A 1 98 ? 2.069 -0.812 13.530 1.00 98.38 98 LEU A O 1
ATOM 808 N N . GLU A 1 99 ? 2.554 -2.733 12.456 1.00 98.06 99 GLU A N 1
ATOM 809 C CA . GLU A 1 99 ? 4.011 -2.520 12.440 1.00 98.06 99 GLU A CA 1
ATOM 810 C C . GLU A 1 99 ? 4.363 -1.224 11.682 1.00 98.06 99 GLU A C 1
ATOM 812 O O . GLU A 1 99 ? 5.102 -0.376 12.190 1.00 98.06 99 GLU A O 1
ATOM 817 N N . GLY A 1 100 ? 3.788 -1.034 10.488 1.00 98.00 100 GLY A N 1
ATOM 818 C CA . GLY A 1 100 ? 3.971 0.175 9.682 1.00 98.00 100 GLY A CA 1
ATOM 819 C C . GLY A 1 100 ? 3.421 1.440 10.345 1.00 98.00 100 GLY A C 1
ATOM 820 O O . GLY A 1 100 ? 4.114 2.455 10.387 1.00 98.00 100 GLY A O 1
ATOM 821 N N . LEU A 1 101 ? 2.214 1.388 10.916 1.00 98.19 101 LEU A N 1
ATOM 822 C CA . LEU A 1 101 ? 1.578 2.519 11.601 1.00 98.19 101 LEU A CA 1
ATOM 823 C C . LEU A 1 101 ? 2.441 3.034 12.754 1.00 98.19 101 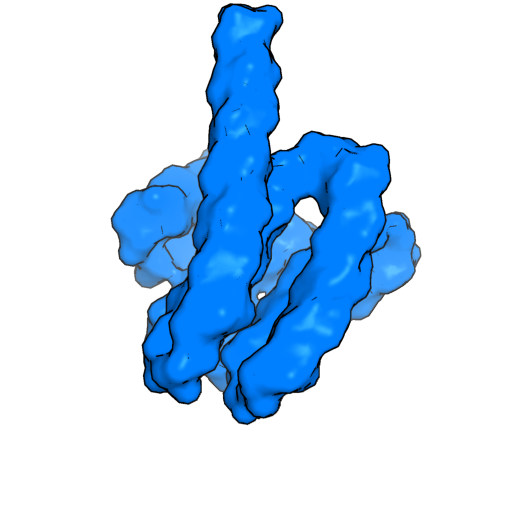LEU A C 1
ATOM 825 O O . LEU A 1 101 ? 2.616 4.242 12.883 1.00 98.19 101 LEU A O 1
ATOM 829 N N . SER A 1 102 ? 3.067 2.134 13.514 1.00 97.62 102 SER A N 1
ATOM 830 C CA . SER A 1 102 ? 3.991 2.503 14.593 1.00 97.62 102 SER A CA 1
ATOM 831 C C . SER A 1 102 ? 5.182 3.331 14.084 1.00 97.62 102 SER A C 1
ATOM 833 O O . SER A 1 102 ? 5.646 4.260 14.750 1.00 97.62 102 SER A O 1
ATOM 835 N N . TYR A 1 103 ? 5.690 3.019 12.886 1.00 98.00 103 TYR A N 1
ATOM 836 C CA . TYR A 1 103 ? 6.716 3.821 12.218 1.00 98.00 103 TYR A CA 1
ATOM 837 C C . TYR A 1 103 ? 6.141 5.150 11.703 1.00 98.00 103 TYR A C 1
ATOM 839 O O . TYR A 1 103 ? 6.703 6.209 11.984 1.00 98.00 103 TYR A O 1
ATOM 847 N N . PHE A 1 104 ? 5.012 5.113 10.991 1.00 97.88 104 PHE A N 1
ATOM 848 C CA . PHE A 1 104 ? 4.405 6.295 10.374 1.00 97.88 104 PHE A CA 1
ATOM 849 C C . PHE A 1 104 ? 3.964 7.345 11.402 1.00 97.88 104 PHE A C 1
ATOM 851 O O . PHE A 1 104 ? 4.092 8.538 11.136 1.00 97.88 104 PHE A O 1
ATOM 858 N N . GLU A 1 105 ? 3.504 6.934 12.586 1.00 96.31 105 GLU A N 1
ATOM 859 C CA . GLU A 1 105 ? 3.152 7.843 13.684 1.00 96.31 105 GLU A CA 1
ATOM 860 C C . GLU A 1 105 ? 4.372 8.595 14.215 1.00 96.31 105 GLU A C 1
ATOM 862 O O . GLU A 1 105 ? 4.324 9.820 14.355 1.00 96.31 105 GLU A O 1
ATOM 867 N N . ARG A 1 106 ? 5.491 7.892 14.444 1.00 97.00 106 ARG A N 1
ATOM 868 C CA . ARG A 1 106 ? 6.741 8.516 14.902 1.00 97.00 106 ARG A CA 1
ATOM 869 C C . ARG A 1 106 ? 7.263 9.542 13.896 1.00 97.00 106 ARG A C 1
ATOM 871 O O . ARG A 1 106 ? 7.652 10.636 14.295 1.00 97.00 106 ARG A O 1
ATOM 878 N N . GLU A 1 107 ? 7.217 9.211 12.608 1.00 96.50 107 GLU A N 1
ATOM 879 C CA . GLU A 1 107 ? 7.662 10.098 11.524 1.00 96.50 107 GLU A CA 1
ATOM 880 C C . GLU A 1 107 ? 6.590 11.131 11.105 1.00 96.50 107 GLU A C 1
ATOM 882 O O . GLU A 1 107 ? 6.823 11.962 10.226 1.00 96.50 107 GLU A O 1
ATOM 887 N N . ARG A 1 108 ? 5.406 11.119 11.740 1.00 95.31 108 ARG A N 1
ATOM 888 C CA . ARG A 1 108 ? 4.261 12.008 11.450 1.00 95.31 108 ARG A CA 1
ATOM 889 C C . ARG A 1 108 ? 3.798 11.965 9.985 1.00 95.31 108 ARG A C 1
ATOM 891 O O . ARG A 1 108 ? 3.383 12.994 9.429 1.00 95.31 108 ARG A O 1
ATOM 898 N N . LEU A 1 109 ? 3.850 10.778 9.384 1.00 96.00 109 LEU A N 1
ATOM 899 C CA . LEU A 1 109 ? 3.423 10.468 8.019 1.00 96.00 109 LEU A CA 1
ATOM 900 C C . LEU A 1 109 ? 1.912 10.201 7.984 1.00 96.00 109 LEU A C 1
ATOM 902 O O . LEU A 1 109 ? 1.453 9.072 7.808 1.00 96.00 109 LEU A O 1
ATOM 906 N N . TRP A 1 110 ? 1.130 11.262 8.192 1.00 96.00 110 TRP A N 1
ATOM 907 C CA . TRP A 1 110 ? -0.326 11.172 8.332 1.00 96.00 110 TRP A CA 1
ATOM 908 C C . TRP A 1 110 ? -1.028 10.619 7.092 1.00 96.00 110 TRP A C 1
ATOM 910 O O . TRP A 1 110 ? -1.999 9.889 7.253 1.00 96.00 110 TRP A O 1
ATOM 920 N N . ASP A 1 111 ? -0.512 10.887 5.887 1.00 93.88 111 ASP A N 1
ATOM 921 C CA . ASP A 1 111 ? -1.069 10.336 4.644 1.00 93.88 111 ASP A CA 1
ATOM 922 C C . ASP A 1 111 ? -0.985 8.800 4.624 1.00 93.88 111 ASP A C 1
ATOM 924 O O . ASP A 1 111 ? -1.949 8.129 4.263 1.00 93.88 111 ASP A O 1
ATOM 928 N N . CYS A 1 112 ? 0.132 8.223 5.093 1.00 96.00 112 CYS A N 1
ATOM 929 C CA . CYS A 1 112 ? 0.273 6.770 5.239 1.00 96.00 112 CYS A CA 1
ATOM 930 C C . CYS A 1 112 ? -0.700 6.218 6.278 1.00 96.00 112 CYS A C 1
ATOM 932 O O . CYS A 1 112 ? -1.312 5.175 6.065 1.00 96.00 112 CYS A O 1
ATOM 934 N N . ILE A 1 113 ? -0.829 6.904 7.418 1.00 98.00 113 ILE A N 1
ATOM 935 C CA . ILE A 1 113 ? -1.734 6.473 8.489 1.00 98.00 113 ILE A CA 1
ATOM 936 C C . ILE A 1 113 ? -3.168 6.467 7.972 1.00 98.00 113 ILE A C 1
ATOM 938 O O . ILE A 1 113 ? -3.871 5.479 8.165 1.00 98.00 113 ILE A O 1
ATOM 942 N N . GLN A 1 114 ? -3.587 7.531 7.285 1.00 97.56 114 GLN A N 1
ATOM 943 C CA . GLN A 1 114 ? -4.910 7.621 6.682 1.00 97.56 114 GLN A CA 1
ATOM 944 C C . GLN A 1 114 ? -5.133 6.467 5.692 1.00 97.56 114 GLN A C 1
ATOM 946 O O . GLN A 1 114 ? -6.072 5.697 5.879 1.00 97.56 114 GLN A O 1
ATOM 951 N N . GLU A 1 115 ? -4.239 6.286 4.714 1.00 95.69 115 GLU A N 1
ATOM 952 C CA . GLU A 1 115 ? -4.352 5.236 3.690 1.00 95.69 115 GLU A CA 1
ATOM 953 C C . GLU A 1 115 ? -4.473 3.831 4.303 1.00 95.69 115 GLU A C 1
ATOM 955 O O . GLU A 1 115 ? -5.389 3.075 3.979 1.00 95.69 115 GLU A O 1
ATOM 960 N N . TYR A 1 116 ? -3.575 3.462 5.219 1.00 98.06 116 TYR A N 1
ATOM 961 C CA . TYR A 1 116 ? -3.545 2.095 5.741 1.00 98.06 116 TYR A CA 1
ATOM 962 C C . TYR A 1 116 ? -4.639 1.803 6.772 1.00 98.06 116 TYR A C 1
ATOM 964 O O . TYR A 1 116 ? -5.109 0.667 6.858 1.00 98.06 116 TYR A O 1
ATOM 972 N N . THR A 1 117 ? -5.098 2.811 7.517 1.00 98.25 117 THR A N 1
ATOM 973 C CA . THR A 1 117 ? -6.267 2.649 8.397 1.00 98.25 117 THR A CA 1
ATOM 974 C C . THR A 1 117 ? -7.570 2.558 7.607 1.00 98.25 117 THR A C 1
ATOM 976 O O . THR A 1 117 ? -8.453 1.813 8.017 1.00 98.25 117 THR A O 1
ATOM 979 N N . GLU A 1 118 ? -7.684 3.218 6.449 1.00 97.94 118 GLU A N 1
ATOM 980 C CA . GLU A 1 118 ? -8.826 3.039 5.540 1.00 97.94 118 GLU A CA 1
ATOM 981 C C . GLU A 1 118 ? -8.905 1.599 5.025 1.00 97.94 118 GLU A C 1
ATOM 983 O O . GLU A 1 118 ? -9.957 0.967 5.101 1.00 97.94 118 GLU A O 1
ATOM 988 N N . ILE A 1 119 ? -7.769 1.048 4.580 1.00 96.62 119 ILE A N 1
ATOM 989 C CA . ILE A 1 119 ? -7.683 -0.339 4.106 1.00 96.62 119 ILE A CA 1
ATOM 990 C C . ILE A 1 119 ? -8.140 -1.322 5.191 1.00 96.62 119 ILE A C 1
ATOM 992 O O . ILE A 1 119 ? -8.924 -2.226 4.899 1.00 96.62 119 ILE A O 1
ATOM 996 N N . LEU A 1 120 ? -7.676 -1.160 6.436 1.00 98.12 120 LEU A N 1
ATOM 997 C CA . LEU A 1 120 ? -8.115 -2.020 7.539 1.00 98.12 120 LEU A CA 1
ATOM 998 C C . LEU A 1 120 ? -9.595 -1.834 7.862 1.00 98.12 120 LEU A C 1
ATOM 1000 O O . LEU A 1 120 ? -10.294 -2.824 8.067 1.00 98.12 120 LEU A O 1
ATOM 1004 N N . ALA A 1 121 ? -10.078 -0.593 7.888 1.00 98.12 121 ALA A N 1
ATOM 1005 C CA . ALA A 1 121 ? -11.472 -0.306 8.191 1.00 98.12 121 ALA A CA 1
ATOM 1006 C C . ALA A 1 121 ? -12.418 -0.989 7.195 1.00 98.12 121 ALA A C 1
ATOM 1008 O O . ALA A 1 121 ? -13.353 -1.671 7.611 1.00 98.12 121 ALA A O 1
ATOM 1009 N N . LEU A 1 122 ? -12.124 -0.873 5.897 1.00 97.06 122 LEU A N 1
ATOM 1010 C CA . LEU A 1 122 ? -12.896 -1.514 4.835 1.00 97.06 122 LEU A CA 1
ATOM 1011 C C . LEU A 1 122 ? -12.811 -3.042 4.913 1.00 97.06 122 LEU A C 1
ATOM 1013 O O . LEU A 1 122 ? -13.844 -3.702 4.878 1.00 97.06 122 LEU A O 1
ATOM 1017 N N . LYS A 1 123 ? -11.614 -3.613 5.112 1.00 95.50 123 LYS A N 1
ATOM 1018 C CA . LYS A 1 123 ? -11.458 -5.070 5.253 1.00 95.50 123 LYS A CA 1
ATOM 1019 C C . LYS A 1 123 ? -12.234 -5.627 6.441 1.00 95.50 123 LYS A C 1
ATOM 1021 O O . LYS A 1 123 ? -12.927 -6.619 6.289 1.00 95.50 123 LYS A O 1
ATOM 1026 N N . PHE A 1 124 ? -12.147 -5.017 7.620 1.00 97.50 124 PHE A N 1
ATOM 1027 C CA . PHE A 1 124 ? -12.909 -5.504 8.774 1.00 97.50 124 PHE A CA 1
ATOM 1028 C C . PHE A 1 124 ? -14.416 -5.299 8.611 1.00 97.50 124 PHE A C 1
ATOM 1030 O O . PHE A 1 124 ? -15.187 -6.120 9.098 1.00 97.50 124 PHE A O 1
ATOM 1037 N N . TYR A 1 125 ? -14.837 -4.260 7.884 1.00 96.69 125 TYR A N 1
ATOM 1038 C CA . TYR A 1 125 ? -16.242 -4.064 7.542 1.00 96.69 125 TYR A CA 1
ATOM 1039 C C . TYR A 1 125 ? -16.769 -5.171 6.617 1.00 96.69 125 TYR A C 1
ATOM 1041 O O . TYR A 1 125 ? -17.831 -5.716 6.886 1.00 96.69 125 TYR A O 1
ATOM 1049 N N . GLU A 1 126 ? -16.009 -5.555 5.584 1.00 94.50 126 GLU A N 1
ATOM 1050 C CA . GLU A 1 126 ? -16.343 -6.669 4.676 1.00 94.50 126 GLU A CA 1
ATOM 1051 C C . GLU A 1 126 ? -16.421 -8.037 5.382 1.00 94.50 126 GLU A C 1
ATOM 1053 O O . GLU A 1 126 ? -17.047 -8.959 4.866 1.00 94.50 126 GLU A O 1
ATOM 1058 N N . PHE A 1 127 ? -15.786 -8.174 6.550 1.00 93.06 127 PHE A N 1
ATOM 1059 C CA . PHE A 1 127 ? -15.786 -9.381 7.385 1.00 93.06 127 PHE A CA 1
ATOM 1060 C C . PHE A 1 127 ? -16.761 -9.301 8.579 1.00 93.06 127 PHE A C 1
ATOM 1062 O O . PHE A 1 127 ? -16.674 -10.129 9.484 1.00 93.06 127 PHE A O 1
ATOM 1069 N N . ASP A 1 128 ? -17.654 -8.304 8.608 1.00 95.19 128 ASP A N 1
ATOM 1070 C CA . ASP A 1 128 ? -18.631 -8.052 9.682 1.00 95.19 128 ASP A CA 1
ATOM 1071 C C . ASP A 1 128 ? -18.026 -7.810 11.088 1.00 95.19 128 ASP A C 1
ATOM 1073 O O . ASP A 1 128 ? -18.735 -7.779 12.097 1.00 95.19 128 ASP A O 1
ATOM 1077 N N . ASP A 1 129 ? -16.718 -7.538 11.189 1.00 97.12 129 ASP A N 1
ATOM 1078 C CA . ASP A 1 129 ? -16.081 -7.072 12.428 1.00 97.12 129 ASP A CA 1
ATOM 1079 C C . ASP A 1 129 ? -16.210 -5.547 12.535 1.00 97.12 129 ASP A C 1
ATOM 1081 O O . ASP A 1 129 ? -15.272 -4.762 12.343 1.00 97.12 129 ASP A O 1
ATOM 1085 N N . HIS A 1 130 ? -17.427 -5.106 12.840 1.00 96.38 130 HIS A N 1
ATOM 1086 C CA . HIS A 1 130 ? -17.747 -3.684 12.910 1.00 96.38 130 HIS A CA 1
ATOM 1087 C C . HIS A 1 130 ? -17.013 -2.949 14.043 1.00 96.38 130 HIS A C 1
ATOM 1089 O O . HIS A 1 130 ? -16.811 -1.737 13.951 1.00 96.38 130 HIS A O 1
ATOM 1095 N N . VAL A 1 131 ? -16.574 -3.655 15.094 1.00 97.94 131 VAL A N 1
ATOM 1096 C CA . VAL A 1 131 ? -15.814 -3.053 16.201 1.00 97.94 131 VAL A CA 1
ATOM 1097 C C . VAL A 1 131 ? -14.434 -2.628 15.711 1.00 97.94 131 VAL A C 1
ATOM 1099 O O . VAL A 1 131 ? -14.044 -1.468 15.894 1.00 97.94 131 VAL A O 1
ATOM 1102 N N . LYS A 1 132 ? -13.704 -3.528 15.040 1.00 97.69 132 LYS A N 1
ATOM 1103 C CA . LYS A 1 132 ? -12.410 -3.177 14.446 1.00 97.69 132 LYS A CA 1
ATOM 1104 C C . LYS A 1 132 ? -12.565 -2.188 13.300 1.00 97.69 132 LYS A C 1
ATOM 1106 O O . LYS A 1 132 ? -11.805 -1.220 13.249 1.00 97.69 132 LYS A O 1
ATOM 1111 N N . ALA A 1 133 ? -13.571 -2.357 12.442 1.00 98.19 133 ALA A N 1
ATOM 1112 C CA . ALA A 1 133 ? -13.847 -1.404 11.370 1.00 98.19 133 ALA A CA 1
ATOM 1113 C C . ALA A 1 133 ? -14.039 0.019 11.922 1.00 98.19 133 ALA A C 1
ATOM 1115 O O . ALA A 1 133 ? -13.359 0.952 11.495 1.00 98.19 133 ALA A O 1
ATOM 1116 N N . SER A 1 134 ? -14.886 0.180 12.946 1.00 98.31 134 SER A N 1
ATOM 1117 C CA . SER A 1 134 ? -15.123 1.467 13.611 1.00 98.31 134 SER A CA 1
ATOM 1118 C C . SER A 1 134 ? -13.848 2.049 14.225 1.00 98.31 134 SER A C 1
ATOM 1120 O O . SER A 1 134 ? -13.597 3.250 14.103 1.00 98.31 134 SER A O 1
ATOM 1122 N N . LYS A 1 135 ? -13.022 1.221 14.879 1.00 98.38 135 LYS A N 1
ATOM 1123 C CA . LYS A 1 135 ? -11.732 1.652 15.439 1.00 98.38 135 LYS A CA 1
ATOM 1124 C C . LYS A 1 135 ? -10.825 2.230 14.350 1.00 98.38 135 LYS A C 1
ATOM 1126 O O . LYS A 1 135 ? -10.272 3.317 14.530 1.00 98.38 135 LYS A O 1
ATOM 1131 N N . TYR A 1 136 ? -10.686 1.536 13.225 1.00 98.50 136 TYR A N 1
ATOM 1132 C CA . TYR A 1 136 ? -9.817 1.978 12.138 1.00 98.50 136 TYR A CA 1
ATOM 1133 C C . TYR A 1 136 ? -10.381 3.188 11.384 1.00 98.50 136 TYR A C 1
ATO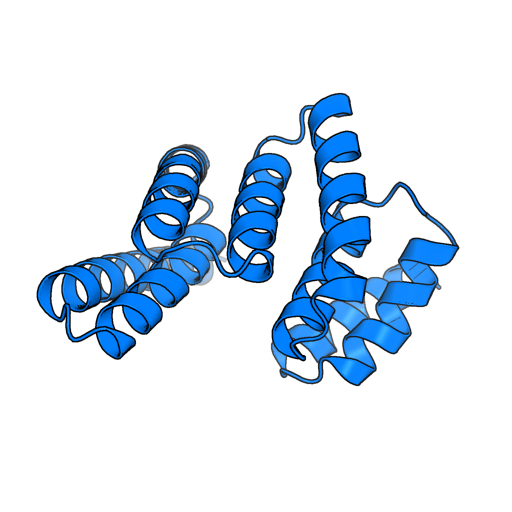M 1135 O O . TYR A 1 136 ? -9.616 4.103 11.079 1.00 98.50 136 TYR A O 1
ATOM 1143 N N . PHE A 1 137 ? -11.703 3.299 11.212 1.00 98.44 137 PHE A N 1
ATOM 1144 C CA . PHE A 1 137 ? -12.326 4.528 10.706 1.00 98.44 137 PHE A CA 1
ATOM 1145 C C . PHE A 1 137 ? -12.082 5.729 11.624 1.00 98.44 137 PHE A C 1
ATOM 1147 O O . PHE A 1 137 ? -11.840 6.839 11.148 1.00 98.44 137 PHE A O 1
ATOM 1154 N N . TYR A 1 138 ? -12.107 5.544 12.945 1.00 98.25 138 TYR A N 1
ATOM 1155 C CA . TYR A 1 138 ? -11.774 6.622 13.877 1.00 98.25 138 TYR A CA 1
ATOM 1156 C C . TYR A 1 138 ? -10.315 7.083 13.722 1.00 98.25 138 TYR A C 1
ATOM 1158 O O . TYR A 1 138 ? -10.046 8.287 13.670 1.00 98.25 138 TYR A O 1
ATOM 1166 N N . MET A 1 139 ? -9.373 6.142 13.596 1.00 97.88 139 MET A N 1
ATOM 1167 C CA . MET A 1 139 ? -7.959 6.457 13.354 1.00 97.88 139 MET A CA 1
ATOM 1168 C C . MET A 1 139 ? -7.753 7.185 12.019 1.00 97.88 139 MET A C 1
ATOM 1170 O O . MET A 1 139 ? -7.050 8.197 11.988 1.00 97.88 139 MET A O 1
ATOM 1174 N N . ASN A 1 140 ? -8.417 6.733 10.952 1.00 97.75 140 ASN A N 1
ATOM 1175 C CA . ASN A 1 140 ? -8.409 7.377 9.638 1.00 97.75 140 ASN A CA 1
ATOM 1176 C C . ASN A 1 140 ? -8.879 8.841 9.720 1.00 97.75 140 ASN A C 1
ATOM 1178 O O . ASN A 1 140 ? -8.155 9.751 9.312 1.00 97.75 140 ASN A O 1
ATOM 1182 N N . ASN A 1 141 ? -10.031 9.083 10.353 1.00 96.94 141 ASN A N 1
ATOM 1183 C CA . ASN A 1 141 ? -10.572 10.430 10.555 1.00 96.94 141 ASN A CA 1
ATOM 1184 C C . ASN A 1 141 ? -9.622 11.326 11.367 1.00 96.94 141 ASN A C 1
ATOM 1186 O O . ASN A 1 141 ? -9.475 12.517 11.085 1.00 96.94 141 ASN A O 1
ATOM 1190 N N . LYS A 1 142 ? -8.952 10.773 12.387 1.00 96.62 142 LYS A N 1
ATOM 1191 C CA . LYS A 1 142 ? -7.953 11.514 13.171 1.00 96.62 142 LYS A CA 1
ATOM 1192 C C . LYS A 1 142 ? -6.745 11.900 12.312 1.00 96.62 142 LYS A C 1
ATOM 1194 O O . LYS A 1 142 ? -6.278 13.035 12.414 1.00 96.62 142 LYS A O 1
ATOM 1199 N N . ALA A 1 143 ? -6.253 11.000 11.463 1.00 96.06 143 ALA A N 1
ATOM 1200 C CA . ALA A 1 143 ? -5.156 11.292 10.542 1.00 96.06 143 ALA A CA 1
ATOM 1201 C C . ALA A 1 143 ? -5.543 12.386 9.533 1.00 96.06 143 ALA A C 1
ATOM 1203 O O . ALA A 1 143 ? -4.787 13.339 9.349 1.00 96.06 143 ALA A O 1
ATOM 1204 N N . GLN A 1 144 ? -6.760 12.324 8.985 1.00 94.94 144 GLN A N 1
ATOM 1205 C CA . GLN A 1 144 ? -7.287 13.342 8.074 1.00 94.94 144 GLN A CA 1
ATOM 1206 C C . GLN A 1 144 ? -7.324 14.740 8.713 1.00 94.94 144 GLN A C 1
ATOM 1208 O O . GLN A 1 144 ? -6.894 15.712 8.092 1.00 94.94 144 GLN A O 1
ATOM 1213 N N . LYS A 1 145 ? -7.765 14.857 9.974 1.00 94.12 145 LYS A N 1
ATOM 1214 C CA . LYS A 1 145 ? -7.727 16.135 10.711 1.00 94.12 145 LYS A CA 1
ATOM 1215 C C . LYS A 1 145 ? -6.306 16.696 10.816 1.00 94.12 145 LYS A C 1
ATOM 1217 O O . LYS A 1 145 ? -6.098 17.872 10.541 1.00 94.12 145 LYS A O 1
ATOM 1222 N N . ASN A 1 146 ? -5.324 15.846 11.119 1.00 92.44 146 ASN A N 1
ATOM 1223 C CA . ASN A 1 146 ? -3.917 16.255 11.199 1.00 92.44 146 ASN A CA 1
ATOM 1224 C C . ASN A 1 146 ? -3.353 16.718 9.840 1.00 92.44 146 ASN A C 1
ATOM 1226 O O . ASN A 1 146 ? -2.505 17.611 9.797 1.00 92.44 146 ASN A O 1
ATOM 1230 N N . ILE A 1 147 ? -3.801 16.122 8.729 1.00 91.62 147 ILE A N 1
ATOM 1231 C CA . ILE A 1 147 ? -3.428 16.554 7.370 1.00 91.62 147 ILE A CA 1
ATOM 1232 C C . ILE A 1 147 ? -4.001 17.943 7.078 1.00 91.62 147 ILE A C 1
ATOM 1234 O O . ILE A 1 147 ? -3.271 18.817 6.612 1.00 91.62 147 ILE A O 1
ATOM 1238 N N . LEU A 1 148 ? -5.280 18.167 7.397 1.00 90.44 148 LEU A N 1
ATOM 1239 C CA . LEU A 1 148 ? -5.951 19.452 7.185 1.00 90.44 148 LEU A CA 1
ATOM 1240 C C . LEU A 1 148 ? -5.338 20.573 8.033 1.00 90.44 148 LEU A C 1
ATOM 1242 O O . LEU A 1 148 ? -5.080 21.653 7.508 1.00 90.44 148 LEU A O 1
ATO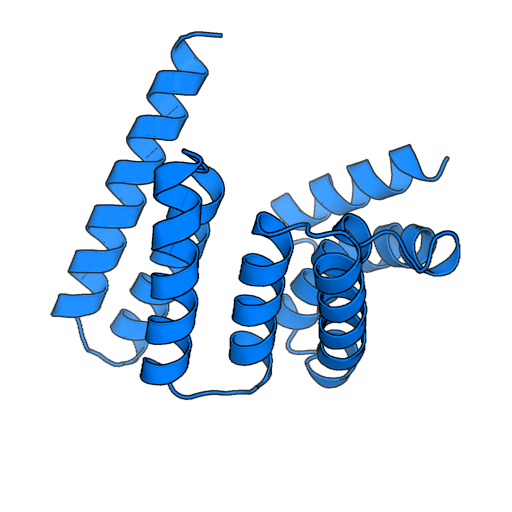M 1246 N N . GLU A 1 149 ? -5.037 20.313 9.307 1.00 88.12 149 GLU A N 1
ATOM 1247 C CA . GLU A 1 149 ? -4.362 21.276 10.188 1.00 88.12 149 GLU A CA 1
ATOM 1248 C C . GLU A 1 149 ? -2.981 21.672 9.647 1.00 88.12 149 GLU A C 1
ATOM 1250 O O . GLU A 1 149 ? -2.654 22.855 9.598 1.00 88.12 149 GLU A O 1
ATOM 1255 N N . LYS A 1 150 ? -2.181 20.708 9.164 1.00 78.44 150 LYS A N 1
ATOM 1256 C CA . LYS A 1 150 ? -0.898 21.004 8.500 1.00 78.44 150 LYS A CA 1
ATOM 1257 C C . LYS A 1 150 ? -1.076 21.777 7.190 1.00 78.44 150 LYS A C 1
ATOM 1259 O O . LYS A 1 150 ? -0.236 22.612 6.868 1.00 78.44 150 LYS A O 1
ATOM 1264 N N . GLY A 1 151 ? -2.120 21.474 6.421 1.00 72.44 151 GLY A N 1
ATOM 1265 C CA . GLY A 1 151 ? -2.429 22.153 5.162 1.00 72.44 151 GLY A CA 1
ATOM 1266 C C . GLY A 1 151 ? -2.852 23.609 5.358 1.00 72.44 151 GLY A C 1
ATOM 1267 O O . GLY A 1 151 ? -2.459 24.456 4.569 1.00 72.44 151 GLY A O 1
ATOM 1268 N N . ALA A 1 152 ? -3.584 23.905 6.434 1.00 62.09 152 ALA A N 1
ATOM 1269 C CA . ALA A 1 152 ? -4.027 25.255 6.786 1.00 62.09 152 ALA A CA 1
ATOM 1270 C C . ALA A 1 152 ? -2.898 26.174 7.297 1.00 62.09 152 ALA A C 1
ATOM 1272 O O . ALA A 1 152 ? -3.086 27.384 7.376 1.00 62.09 152 ALA A O 1
ATOM 1273 N N . LEU A 1 153 ? -1.738 25.611 7.653 1.00 57.84 153 LEU A N 1
ATOM 1274 C CA . LEU A 1 153 ? -0.543 26.350 8.079 1.00 57.84 153 LEU A CA 1
ATOM 1275 C C . LEU A 1 153 ? 0.401 26.714 6.913 1.00 57.84 153 LEU A C 1
ATOM 1277 O O . LEU A 1 153 ? 1.488 27.237 7.169 1.00 57.84 153 LEU A O 1
ATOM 1281 N N . LYS A 1 154 ? 0.034 26.396 5.663 1.00 47.91 154 LYS A N 1
ATOM 1282 C CA . LYS A 1 154 ? 0.803 26.716 4.449 1.00 47.91 154 LYS A CA 1
ATOM 1283 C C . LYS A 1 154 ? 0.285 27.950 3.726 1.00 47.91 154 LYS A C 1
ATOM 1285 O O . LYS A 1 154 ? -0.944 28.169 3.735 1.00 47.91 154 LYS A O 1
#

pLDDT: mean 94.27, std 7.15, range [47.91, 98.5]

Radius of gyration: 15.79 Å; Cα contacts (8 Å, |Δi|>4): 178; chains: 1; bounding box: 38×40×36 Å

InterPro domains:
  IPR011990 Tetratricopeptide-like helical domain superfamily [G3DSA:1.25.40.10] (1-154)
  IPR011990 Tetratricopeptide-like helical domain superfamily [SSF48452] (4-68)

Solvent-accessible surface area (backbone atoms only — not comparable to full-atom values): 7856 Å² total; per-residue (Å²): 114,58,68,59,29,47,53,50,14,50,54,27,49,76,69,71,36,34,70,61,11,41,62,32,22,50,56,40,32,71,78,37,74,82,43,42,74,45,30,50,52,40,21,50,36,28,43,77,70,68,38,36,84,68,13,50,64,37,33,56,51,29,30,54,51,22,60,77,71,64,40,61,71,54,33,39,54,32,54,40,52,46,38,68,56,64,74,54,55,70,66,59,47,49,54,48,42,52,59,34,41,60,51,30,61,76,72,64,37,37,70,59,43,23,55,56,24,45,54,49,14,53,53,29,46,79,68,71,37,54,69,60,11,51,53,25,44,51,52,18,55,53,24,50,51,54,50,52,58,58,55,72,75,106

Nearest PDB structures (foldseek):
  8rsv-assembly2_B  TM=8.146E-01  e=3.124E-03  Bacillus phage phi3T
  2lsv-assembly1_A  TM=8.566E-01  e=8.719E-02  Saccharomyces cerevisiae S288C
  3upv-assembly1_A  TM=5.813E-01  e=5.305E-02  Saccharomyces cerevisiae S288C
  8bbg-assembly1_D  TM=5.246E-01  e=4.068E-01  Homo sapiens
  8fgw-assembly1_D  TM=3.727E-01  e=1.214E+00  Homo sapiens

Organism: Bacillus thuringiensis (NCBI:txid1428)

Foldseek 3Di:
DLVVLCVQLVVCVVVLVLVSSLVSLVVNCVVVVLPLVSLLSNLVSCLSVLVLVVNQVSLVSSLVSCVVVVVVLSVLSSQLSNCSSVVHDLVVSVVSLVVNLVVCVVVVVLVSLLVSLCVNLVVCVVVVVNVSNVVSVVSNVVSVVVVVVVVVVD

Secondary structure (DSSP, 8-state):
-HHHHHHHHHHHHHTT-HHHHHHHHHHHHHH-TT-HHHHHHHHHHHHHTT-HHHHHHHHHHHHHHHHHHT-HHHHHHHHHHHHHHTT--HHHHHHHHHHHHHHHHHTT-HHHHHHHHHHHHHHHHHTT-HHHHHHHHHHHHHHHHHHHHHHHT-

Mean predicted aligned error: 3.58 Å

Sequence (154 aa):
MLMVRHNLAWLYASQNLSELAIRHISEVTKNYPEHFKALFVEAREYYKLGRYNLANPIVEKGLNICVNLGEKEFQHRFKILKELNGKSSVSIIEDVILEGLSYFERERLWDCIQEYTEILALKFYEFDDHVKASKYFYMNNKAQKNILEKGALK